Protein AF-A0A536JEU5-F1 (afdb_monomer_lite)

pLDDT: mean 90.91, std 11.57, range [41.12, 98.25]

Foldseek 3Di:
DDPPPPDDDPVRVVVVVVVVVVVVVVVVVPDDPVQQCDQDPVRAGVQLVVQLVVLVVVLVVVQVVCCVVPVDRDDPDPDPVVVSVVSSVVSPPD

Sequence (94 aa):
MSTTTPVISKVDLLRRISQGHRALRSALEALPRERFGEKLSTGWSLNENVAHLAAWEETVPKRVTAVLESGEDPKLYDDIDAFNERVARDARGT

Radius of gyration: 16.34 Å; chains: 1; bounding box: 45×30×36 Å

Secondary structure (DSSP, 8-state):
-----PPPPHHHHHHHHHHHHHHHHHHHHTS-GGGGG-B-TTSSBHHHHHHHHHHHHHHHHHHHHHHHHHS------S-HHHHHHHHHHHTTT-

Structure (mmCIF, N/CA/C/O backbone):
data_AF-A0A536JEU5-F1
#
_entry.id   AF-A0A536JEU5-F1
#
loop_
_atom_site.group_PDB
_atom_site.id
_atom_site.type_symbol
_atom_site.label_atom_id
_atom_site.label_alt_id
_atom_site.label_comp_id
_atom_site.label_asym_id
_atom_site.label_entity_id
_atom_site.label_seq_id
_atom_site.pdbx_PDB_ins_code
_atom_site.Cartn_x
_atom_site.Cartn_y
_atom_site.Cartn_z
_atom_site.occupancy
_atom_site.B_iso_or_equiv
_atom_site.auth_seq_id
_atom_site.auth_comp_id
_atom_site.auth_asym_id
_atom_site.auth_atom_id
_atom_site.pdbx_PDB_model_num
ATOM 1 N N . MET A 1 1 ? 28.357 10.206 4.104 1.00 41.12 1 MET A N 1
ATOM 2 C CA . MET A 1 1 ? 27.409 9.083 4.268 1.00 41.12 1 MET A CA 1
ATOM 3 C C . MET A 1 1 ? 27.598 8.147 3.090 1.00 41.12 1 MET A C 1
ATOM 5 O O . MET A 1 1 ? 27.617 8.636 1.970 1.00 41.12 1 MET A O 1
ATOM 9 N N . SER A 1 2 ? 27.826 6.854 3.330 1.00 43.75 2 SER A N 1
ATOM 10 C CA . SER A 1 2 ? 27.972 5.874 2.247 1.00 43.75 2 SER A CA 1
ATOM 11 C C . SER A 1 2 ? 26.608 5.603 1.610 1.00 43.75 2 SER A C 1
ATOM 13 O O . SER A 1 2 ? 25.657 5.298 2.324 1.00 43.75 2 SER A O 1
ATOM 15 N N . THR A 1 3 ? 26.511 5.719 0.288 1.00 55.69 3 THR A N 1
ATOM 16 C CA . THR A 1 3 ? 25.309 5.429 -0.515 1.00 55.69 3 THR A CA 1
ATOM 17 C C . THR A 1 3 ? 25.287 3.984 -1.014 1.00 55.69 3 THR A C 1
ATOM 19 O O . THR A 1 3 ? 24.654 3.673 -2.019 1.00 55.69 3 THR A O 1
ATOM 22 N N . THR A 1 4 ? 25.996 3.071 -0.346 1.00 60.81 4 THR A N 1
ATOM 23 C CA . THR A 1 4 ? 25.943 1.651 -0.692 1.00 60.81 4 THR A CA 1
ATOM 24 C C . THR A 1 4 ? 24.569 1.101 -0.323 1.00 60.81 4 THR A C 1
ATOM 26 O O . THR A 1 4 ? 24.323 0.755 0.831 1.00 60.81 4 THR A O 1
ATOM 29 N N . THR A 1 5 ? 23.666 1.008 -1.300 1.00 60.88 5 THR A N 1
ATOM 30 C CA . THR A 1 5 ? 22.461 0.189 -1.174 1.00 60.88 5 THR A CA 1
ATOM 31 C C . THR A 1 5 ? 22.921 -1.246 -0.920 1.00 60.88 5 THR A C 1
ATOM 33 O O . THR A 1 5 ? 23.604 -1.811 -1.778 1.00 60.88 5 THR A O 1
ATOM 36 N N . PRO A 1 6 ? 22.626 -1.849 0.245 1.00 62.56 6 PRO A N 1
ATOM 37 C CA . PRO A 1 6 ? 23.008 -3.229 0.482 1.00 62.56 6 PRO A CA 1
ATOM 38 C C . PRO A 1 6 ? 22.331 -4.097 -0.575 1.00 62.56 6 PRO A C 1
ATOM 40 O O . PRO A 1 6 ? 21.104 -4.117 -0.690 1.00 62.56 6 PRO A O 1
ATOM 43 N N . VAL A 1 7 ? 23.145 -4.793 -1.367 1.00 77.75 7 VAL A N 1
ATOM 44 C CA . VAL A 1 7 ? 22.654 -5.757 -2.348 1.00 77.75 7 VAL A CA 1
ATOM 45 C C . VAL A 1 7 ? 21.914 -6.850 -1.580 1.00 77.75 7 VAL A C 1
ATOM 47 O O . VAL A 1 7 ? 22.498 -7.551 -0.756 1.00 77.75 7 VAL A O 1
ATOM 50 N N . ILE A 1 8 ? 20.611 -6.976 -1.828 1.00 87.81 8 ILE A N 1
ATOM 51 C CA . ILE A 1 8 ? 19.782 -8.074 -1.333 1.00 87.81 8 ILE A CA 1
ATOM 52 C C . ILE A 1 8 ? 19.574 -9.075 -2.467 1.00 87.81 8 ILE A C 1
ATOM 54 O O . ILE A 1 8 ? 19.307 -8.691 -3.606 1.00 87.81 8 ILE A O 1
ATOM 58 N N . SER A 1 9 ? 19.700 -10.370 -2.176 1.00 91.62 9 SER A N 1
ATOM 59 C CA . SER A 1 9 ? 19.399 -11.397 -3.172 1.00 91.62 9 SER A CA 1
ATOM 60 C C . SER A 1 9 ? 17.907 -11.365 -3.532 1.00 91.62 9 SER A C 1
ATOM 62 O O . SER A 1 9 ? 17.062 -11.046 -2.692 1.00 91.62 9 SER A O 1
ATOM 64 N N . LYS A 1 10 ? 17.547 -11.754 -4.763 1.00 90.69 10 LYS A N 1
ATOM 65 C CA . LYS A 1 10 ? 16.134 -11.906 -5.160 1.00 90.69 10 LYS A CA 1
ATOM 66 C C . LYS A 1 10 ? 15.374 -12.817 -4.188 1.00 90.69 10 LYS A C 1
ATOM 68 O O . LYS A 1 10 ? 14.241 -12.518 -3.823 1.00 90.69 10 LYS A O 1
ATOM 73 N N . VAL A 1 11 ? 16.005 -13.909 -3.754 1.00 95.88 11 VAL A N 1
ATOM 74 C CA . VAL A 1 11 ? 15.420 -14.873 -2.809 1.00 95.88 11 VAL A CA 1
ATOM 75 C C . VAL A 1 11 ? 15.137 -14.211 -1.461 1.00 95.88 11 VAL A C 1
ATOM 77 O O . VAL A 1 11 ? 14.031 -14.339 -0.936 1.00 95.88 11 VAL A O 1
ATOM 80 N N . ASP A 1 12 ? 16.091 -13.454 -0.918 1.00 95.94 12 ASP A N 1
ATOM 81 C CA . ASP A 1 12 ? 15.906 -12.751 0.351 1.00 95.94 12 ASP A CA 1
ATOM 82 C C . ASP A 1 12 ? 14.879 -11.628 0.258 1.00 95.94 12 ASP A C 1
ATOM 84 O O . ASP A 1 12 ? 14.091 -11.453 1.189 1.00 95.94 12 ASP A O 1
ATOM 88 N N . LEU A 1 13 ? 14.849 -10.893 -0.855 1.00 93.25 13 LEU A N 1
ATOM 89 C CA . LEU A 1 13 ? 13.854 -9.852 -1.094 1.00 93.25 13 LEU A CA 1
ATOM 90 C C . LEU A 1 13 ? 12.443 -10.445 -1.110 1.00 93.25 13 LEU A C 1
ATOM 92 O O . LEU A 1 13 ? 11.582 -10.008 -0.347 1.00 93.25 13 LEU A O 1
ATOM 96 N N . LEU A 1 14 ? 12.223 -11.490 -1.913 1.00 95.44 14 LEU A N 1
ATOM 97 C CA . LEU A 1 14 ? 10.931 -12.173 -1.998 1.00 95.44 14 LEU A CA 1
ATOM 98 C C . LEU A 1 14 ? 10.514 -12.767 -0.652 1.00 95.44 14 LEU A C 1
ATOM 100 O O . LEU A 1 14 ? 9.344 -12.684 -0.271 1.00 95.44 14 LEU A O 1
ATOM 104 N N . ARG A 1 15 ? 11.467 -13.325 0.103 1.00 97.00 15 ARG A N 1
ATOM 105 C CA . ARG A 1 15 ? 11.216 -13.833 1.452 1.00 97.00 15 ARG A CA 1
ATOM 106 C C . ARG A 1 15 ? 10.760 -12.720 2.395 1.00 97.00 15 ARG A C 1
ATOM 108 O O . ARG A 1 15 ? 9.777 -12.925 3.104 1.00 97.00 15 ARG A O 1
ATOM 115 N N . ARG A 1 16 ? 11.426 -11.558 2.397 1.00 96.31 16 ARG A N 1
ATOM 116 C CA . ARG A 1 16 ? 11.053 -10.408 3.242 1.00 96.31 16 ARG A CA 1
ATOM 117 C C . ARG A 1 16 ? 9.674 -9.860 2.883 1.00 96.31 16 ARG A C 1
ATOM 119 O O . ARG A 1 16 ? 8.860 -9.698 3.787 1.00 96.31 16 ARG A O 1
ATOM 126 N N . ILE A 1 17 ? 9.389 -9.663 1.593 1.00 95.12 17 ILE A N 1
ATOM 127 C CA . ILE A 1 17 ? 8.064 -9.230 1.111 1.00 95.12 17 ILE A CA 1
ATOM 128 C C . ILE A 1 17 ? 6.990 -10.221 1.577 1.00 95.12 17 ILE A C 1
ATOM 130 O O . ILE A 1 17 ? 6.008 -9.837 2.206 1.00 95.12 17 ILE A O 1
ATOM 134 N N . SER A 1 18 ? 7.220 -11.519 1.361 1.00 97.31 18 SER A N 1
ATOM 135 C CA . SER A 1 18 ? 6.269 -12.567 1.744 1.00 97.31 18 SER A CA 1
ATOM 136 C C . SER A 1 18 ? 6.026 -12.628 3.256 1.00 97.31 18 SER A C 1
ATOM 138 O O . SER A 1 18 ? 4.904 -12.873 3.696 1.00 97.31 18 SER A O 1
ATOM 140 N 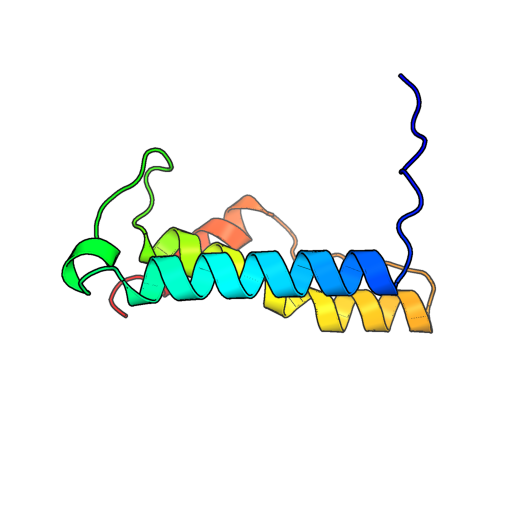N . GLN A 1 19 ? 7.075 -12.445 4.063 1.00 98.12 19 GLN A N 1
ATOM 141 C CA . GLN A 1 19 ? 6.973 -12.420 5.524 1.00 98.12 19 GLN A CA 1
ATOM 142 C C . GLN A 1 19 ? 6.207 -11.185 6.007 1.00 98.12 19 GLN A C 1
ATOM 144 O O . GLN A 1 19 ? 5.291 -11.338 6.813 1.00 98.12 19 GLN A O 1
ATOM 149 N N . GLY A 1 20 ? 6.529 -10.000 5.479 1.00 96.94 20 GLY A N 1
ATOM 150 C CA . GLY A 1 20 ? 5.843 -8.750 5.811 1.00 96.94 20 GLY A CA 1
ATOM 151 C C . GLY A 1 20 ? 4.357 -8.797 5.466 1.00 96.94 20 GLY A C 1
ATOM 152 O O . GLY A 1 20 ? 3.524 -8.549 6.332 1.00 96.94 20 GLY A O 1
ATOM 153 N N . HIS A 1 21 ? 4.018 -9.228 4.248 1.00 96.44 21 HIS A N 1
ATOM 154 C CA . HIS A 1 21 ? 2.628 -9.359 3.811 1.00 96.44 21 HIS A CA 1
ATOM 155 C C . HIS A 1 21 ? 1.829 -10.330 4.696 1.00 96.44 21 HIS A C 1
ATOM 157 O O . HIS A 1 21 ? 0.721 -10.016 5.127 1.00 96.44 21 HIS A O 1
ATOM 163 N N . ARG A 1 22 ? 2.389 -11.506 5.030 1.00 98.25 22 ARG A N 1
ATOM 164 C CA . ARG A 1 22 ? 1.712 -12.459 5.930 1.00 98.25 22 ARG A CA 1
ATOM 165 C C . ARG A 1 22 ? 1.501 -11.892 7.332 1.00 98.25 22 ARG A C 1
ATOM 167 O O . ARG A 1 22 ? 0.433 -12.106 7.897 1.00 98.25 22 ARG A O 1
ATOM 174 N N . ALA A 1 23 ? 2.499 -11.202 7.881 1.00 98.19 23 ALA A N 1
ATOM 175 C CA . ALA A 1 23 ? 2.404 -10.600 9.206 1.00 98.19 23 ALA A CA 1
ATOM 176 C C . ALA A 1 23 ? 1.338 -9.495 9.243 1.00 98.19 23 ALA A C 1
ATOM 178 O O . ALA A 1 23 ? 0.486 -9.508 10.129 1.00 98.19 23 ALA A O 1
ATOM 179 N N . LEU A 1 24 ? 1.336 -8.600 8.249 1.00 96.38 24 LEU A N 1
ATOM 180 C CA . LEU A 1 24 ? 0.326 -7.549 8.121 1.00 96.38 24 LEU A CA 1
ATOM 181 C C . LEU A 1 24 ? -1.078 -8.144 7.997 1.00 96.38 24 LEU A C 1
ATOM 183 O O . LEU A 1 24 ? -1.966 -7.780 8.763 1.00 96.38 24 LEU A O 1
ATOM 187 N N . ARG A 1 25 ? -1.272 -9.096 7.076 1.00 96.88 25 ARG A N 1
ATOM 188 C CA . ARG A 1 25 ? -2.573 -9.741 6.873 1.00 96.88 25 ARG A CA 1
ATOM 189 C C . ARG A 1 25 ? -3.075 -10.408 8.152 1.00 96.88 25 ARG A C 1
ATOM 191 O O . ARG A 1 25 ? -4.210 -10.171 8.541 1.00 96.88 25 ARG A O 1
ATOM 198 N N . SER A 1 26 ? -2.221 -11.172 8.833 1.00 98.12 26 SER A N 1
ATOM 199 C CA . SER A 1 26 ? -2.588 -11.829 10.091 1.00 98.12 26 SER A CA 1
ATOM 200 C C . SER A 1 26 ? -2.968 -10.826 11.183 1.00 98.12 26 SER A C 1
ATOM 202 O O . SER A 1 26 ? -3.889 -11.096 11.949 1.00 98.12 26 SER A O 1
ATOM 204 N N . ALA A 1 27 ? -2.280 -9.684 11.269 1.00 97.06 27 ALA A N 1
ATOM 205 C CA . ALA A 1 27 ? -2.613 -8.636 12.229 1.00 97.06 27 ALA A CA 1
ATOM 206 C C . ALA A 1 27 ? -3.967 -7.980 11.912 1.00 97.06 27 ALA A C 1
ATOM 208 O O . ALA A 1 27 ? -4.757 -7.747 12.822 1.00 97.06 27 ALA A O 1
ATOM 209 N N . LEU A 1 28 ? -4.259 -7.725 10.632 1.00 95.94 28 LEU A N 1
ATOM 210 C CA . LEU A 1 28 ? -5.535 -7.154 10.193 1.00 95.94 28 LEU A CA 1
ATOM 211 C C . LEU A 1 28 ? -6.708 -8.132 10.371 1.00 95.94 28 LEU A C 1
ATOM 213 O O . LEU A 1 28 ? -7.785 -7.713 10.781 1.00 95.94 28 LEU A O 1
ATOM 217 N N . GLU A 1 29 ? -6.507 -9.423 10.096 1.00 96.38 29 GLU A N 1
ATOM 218 C CA . GLU A 1 29 ? -7.523 -10.477 10.271 1.00 96.38 29 GLU A CA 1
ATOM 219 C C . GLU A 1 29 ? -7.884 -10.718 11.744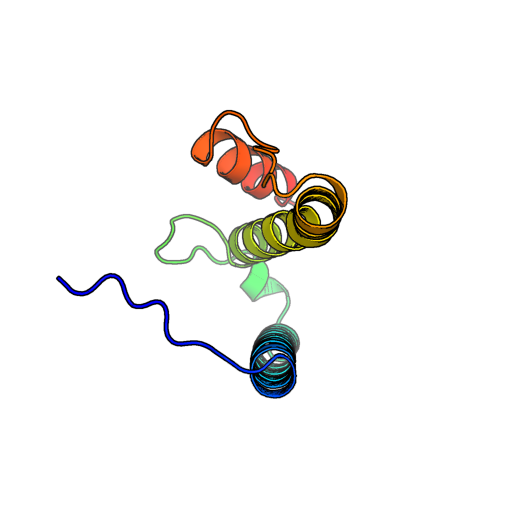 1.00 96.38 29 GLU A C 1
ATOM 221 O O . GLU A 1 29 ? -9.004 -11.124 12.044 1.00 96.38 29 GLU A O 1
ATOM 226 N N . ALA A 1 30 ? -6.958 -10.449 12.667 1.00 97.62 30 ALA A N 1
ATOM 227 C CA . ALA A 1 30 ? -7.194 -10.573 14.103 1.00 97.62 30 ALA A CA 1
ATOM 228 C C . ALA A 1 30 ? -7.996 -9.400 14.700 1.00 97.62 30 ALA A C 1
ATOM 230 O O . ALA A 1 30 ? -8.422 -9.478 15.854 1.00 97.62 30 ALA A O 1
ATOM 231 N N . LEU A 1 31 ? -8.183 -8.306 13.953 1.00 96.69 31 LEU A N 1
ATOM 232 C CA . LEU A 1 31 ? -8.887 -7.121 14.433 1.00 96.69 31 LEU A CA 1
ATOM 233 C C . LEU A 1 31 ? -10.386 -7.179 14.102 1.00 96.69 31 LEU A C 1
ATOM 235 O O . LEU A 1 31 ? -10.755 -7.472 12.962 1.00 96.69 31 LEU A O 1
ATOM 239 N N . PRO A 1 32 ? -11.265 -6.824 15.057 1.00 96.12 32 PRO A N 1
ATOM 240 C CA . PRO A 1 32 ? -12.680 -6.648 14.764 1.00 96.12 32 PRO A CA 1
ATOM 241 C C . PRO A 1 32 ? -12.890 -5.462 13.806 1.00 96.12 32 PRO A C 1
ATOM 243 O O . PRO A 1 32 ? -12.108 -4.505 13.795 1.00 96.12 32 PRO A O 1
ATOM 246 N N . ARG A 1 33 ? -13.926 -5.529 12.958 1.00 92.19 33 ARG A N 1
ATOM 247 C CA . ARG A 1 33 ? -14.122 -4.583 11.841 1.00 92.19 33 ARG A CA 1
ATOM 248 C C . ARG A 1 33 ? -14.308 -3.144 12.298 1.00 92.19 33 ARG A C 1
ATOM 250 O O . ARG A 1 33 ? -13.863 -2.228 11.619 1.00 92.19 33 ARG A O 1
ATOM 257 N N . GLU A 1 34 ? -14.863 -2.943 13.481 1.00 93.38 34 GLU A N 1
ATOM 258 C CA . GLU A 1 34 ? -15.076 -1.639 14.101 1.00 93.38 34 GLU A CA 1
ATOM 259 C C . GLU A 1 34 ? -13.750 -0.885 14.312 1.00 93.38 34 GLU A C 1
ATOM 261 O O . GLU A 1 34 ? -13.712 0.342 14.237 1.00 93.38 34 GLU A O 1
ATOM 266 N N . ARG A 1 35 ? -12.635 -1.611 14.490 1.00 94.88 35 ARG A N 1
ATOM 267 C CA . ARG A 1 35 ? -11.289 -1.032 14.654 1.00 94.88 35 ARG A CA 1
ATOM 268 C C . ARG A 1 35 ? -10.756 -0.398 13.370 1.00 94.88 35 ARG A C 1
ATOM 270 O O . ARG A 1 35 ? -9.846 0.422 13.438 1.00 94.88 35 ARG A O 1
ATOM 277 N N . PHE A 1 36 ? -11.289 -0.761 12.201 1.00 94.31 36 PHE A N 1
ATOM 278 C CA . PHE A 1 36 ? -10.798 -0.252 10.916 1.00 94.31 36 PHE A CA 1
ATOM 279 C C . PHE A 1 36 ? -11.111 1.239 10.719 1.00 94.31 36 PHE A C 1
ATOM 281 O O . PHE A 1 36 ? -10.392 1.923 9.991 1.00 94.31 36 PHE A O 1
ATOM 288 N N . GLY A 1 37 ? -12.126 1.763 11.411 1.00 94.56 37 GLY A N 1
ATOM 289 C CA . GLY A 1 37 ? -12.455 3.189 11.418 1.00 94.56 37 GLY A CA 1
ATOM 290 C C . GLY A 1 37 ? -11.637 4.030 12.407 1.00 94.56 37 GLY A C 1
ATOM 291 O O . GLY A 1 37 ? -11.713 5.258 12.360 1.00 94.56 37 GLY A O 1
ATOM 292 N N . GLU A 1 38 ? -10.856 3.416 13.302 1.00 95.50 38 GLU A N 1
ATOM 293 C CA . GLU A 1 38 ? -10.132 4.149 14.345 1.00 95.50 38 GLU A CA 1
ATOM 294 C C . GLU A 1 38 ? -9.000 4.998 13.781 1.00 95.50 38 GLU A C 1
ATOM 296 O O . GLU A 1 38 ? -8.162 4.506 13.024 1.00 95.50 38 GLU A O 1
ATOM 301 N N . LYS A 1 39 ? -8.946 6.264 14.210 1.00 96.12 39 LYS A N 1
ATOM 302 C CA . LYS A 1 39 ? -7.873 7.194 13.859 1.00 96.12 39 LYS A CA 1
ATOM 303 C C . LYS A 1 39 ? -6.565 6.806 14.542 1.00 96.12 39 LYS A C 1
ATOM 305 O O . LYS A 1 39 ? -6.503 6.655 15.759 1.00 96.12 39 LYS A O 1
ATOM 310 N N . LEU A 1 40 ? -5.516 6.688 13.737 1.00 94.69 40 LEU A N 1
ATOM 311 C CA . LEU A 1 40 ? -4.144 6.474 14.177 1.00 94.69 40 LEU A CA 1
ATOM 312 C C . LEU A 1 40 ? -3.434 7.821 14.379 1.00 94.69 40 LEU A C 1
ATOM 314 O O . LEU A 1 40 ? -3.959 8.882 14.033 1.00 94.69 40 LEU A O 1
ATOM 318 N N . SER A 1 41 ? -2.199 7.787 14.884 1.00 95.38 41 SER A N 1
ATOM 319 C CA . SER A 1 41 ? -1.348 8.981 15.030 1.00 95.38 41 SER A CA 1
ATOM 320 C C . SER A 1 41 ? -1.032 9.685 13.704 1.00 95.38 41 SER A C 1
ATOM 322 O O . SER A 1 41 ? -0.581 10.826 13.718 1.00 95.38 41 SER A O 1
ATOM 324 N N . THR A 1 42 ? -1.303 9.039 12.565 1.00 91.69 42 THR A N 1
ATOM 325 C CA . THR A 1 42 ? -1.208 9.636 11.226 1.00 91.69 42 THR A CA 1
ATOM 326 C C . THR A 1 42 ? -2.357 10.599 10.911 1.00 91.69 42 THR A C 1
ATOM 328 O O . THR A 1 42 ? -2.324 11.270 9.887 1.00 91.69 42 THR A O 1
ATOM 331 N N . GLY A 1 43 ? -3.398 10.671 11.753 1.00 94.50 43 GLY A N 1
ATOM 332 C CA . GLY A 1 43 ? -4.625 11.433 11.474 1.00 94.50 43 GLY A CA 1
ATOM 333 C C . GLY A 1 43 ? -5.595 10.716 10.521 1.00 94.50 43 GLY A C 1
ATOM 334 O O . GLY A 1 43 ? -6.734 11.157 10.322 1.00 94.50 43 GLY A O 1
ATOM 335 N N . TRP A 1 44 ? -5.183 9.576 9.969 1.00 95.62 44 TRP A N 1
ATOM 336 C CA . TRP A 1 44 ? -5.991 8.682 9.146 1.00 95.62 44 TRP A CA 1
ATOM 337 C C . TRP A 1 44 ? -6.498 7.485 9.951 1.00 95.62 44 TRP A C 1
ATOM 339 O O . TRP A 1 44 ? -5.887 7.089 10.944 1.00 95.62 44 TRP A O 1
ATOM 349 N N . SER A 1 45 ? -7.629 6.917 9.547 1.00 96.31 45 SER A N 1
ATOM 350 C CA . SER A 1 45 ? -8.151 5.669 10.093 1.00 96.31 45 SER A CA 1
ATOM 351 C C . SER A 1 45 ? -7.264 4.496 9.688 1.00 96.31 45 SER A C 1
ATOM 353 O O . SER A 1 45 ? -6.481 4.587 8.737 1.00 96.31 45 SER A O 1
ATOM 355 N N . LEU A 1 46 ? -7.392 3.361 10.371 1.00 95.50 46 LEU A N 1
ATOM 356 C CA . LEU A 1 46 ? -6.695 2.147 9.954 1.00 95.50 46 LEU A CA 1
ATOM 357 C C . LEU A 1 46 ? -7.018 1.769 8.492 1.00 95.50 46 LEU A C 1
ATOM 359 O O . LEU A 1 46 ? -6.090 1.445 7.753 1.00 95.50 46 LEU A O 1
ATOM 363 N N . ASN A 1 47 ? -8.276 1.870 8.039 1.00 95.44 47 ASN A N 1
ATOM 364 C CA . ASN A 1 47 ? -8.626 1.566 6.644 1.00 95.44 47 ASN A CA 1
ATOM 365 C C . ASN A 1 47 ? -7.978 2.545 5.641 1.00 95.44 47 ASN A C 1
ATOM 367 O O . ASN A 1 47 ? -7.469 2.098 4.618 1.00 95.44 47 ASN A O 1
ATOM 371 N N . GLU A 1 48 ? -7.889 3.837 5.972 1.00 96.44 48 GLU A N 1
ATOM 372 C CA . GLU A 1 48 ? -7.245 4.867 5.151 1.00 96.44 48 GLU A CA 1
ATOM 373 C C . GLU A 1 48 ? -5.740 4.569 5.002 1.00 96.44 48 GLU A C 1
ATOM 375 O O . GLU A 1 48 ? -5.193 4.651 3.903 1.00 96.44 48 GLU A O 1
ATOM 380 N N . ASN A 1 49 ? -5.071 4.136 6.080 1.00 95.75 49 ASN A N 1
ATOM 381 C CA . ASN A 1 49 ? -3.656 3.743 6.038 1.00 95.75 49 ASN A CA 1
ATOM 382 C C . ASN A 1 49 ? -3.429 2.460 5.216 1.00 95.75 49 ASN A C 1
ATOM 384 O O . ASN A 1 49 ? -2.465 2.378 4.454 1.00 95.75 49 ASN A O 1
ATOM 388 N N . VAL A 1 50 ? -4.304 1.457 5.353 1.00 95.44 50 VAL A N 1
ATOM 389 C CA . VAL A 1 50 ? -4.207 0.204 4.582 1.00 95.44 50 VAL A CA 1
ATOM 390 C C . VAL A 1 50 ? -4.465 0.454 3.095 1.00 95.44 50 VAL A C 1
ATOM 392 O O . VAL A 1 50 ? -3.733 -0.072 2.260 1.00 95.44 50 VAL A O 1
ATOM 395 N N . ALA A 1 51 ? -5.449 1.288 2.754 1.00 95.44 51 ALA A N 1
ATOM 396 C CA . ALA A 1 51 ? -5.723 1.668 1.372 1.00 95.44 51 ALA A CA 1
ATOM 397 C C . ALA A 1 51 ? -4.550 2.433 0.747 1.00 95.44 51 ALA A C 1
ATOM 399 O O . ALA A 1 51 ? -4.157 2.135 -0.378 1.00 95.44 51 ALA A O 1
ATOM 400 N N . HIS A 1 52 ? -3.939 3.359 1.494 1.00 95.00 52 HIS A N 1
ATOM 401 C CA . HIS A 1 52 ? -2.709 4.038 1.082 1.00 95.00 52 HIS A CA 1
ATOM 402 C C . HIS A 1 52 ? -1.590 3.041 0.742 1.00 95.00 52 HIS A C 1
ATOM 404 O O . HIS A 1 52 ? -0.988 3.143 -0.327 1.00 95.00 52 HIS A O 1
ATOM 410 N N . LEU A 1 53 ? -1.335 2.057 1.613 1.00 95.38 53 LEU A N 1
ATOM 411 C CA . LEU A 1 53 ? -0.327 1.026 1.360 1.00 95.38 53 LEU A CA 1
ATOM 412 C C . LEU A 1 53 ? -0.650 0.215 0.096 1.00 95.38 53 LEU A C 1
ATOM 414 O O . LEU A 1 53 ? 0.215 0.058 -0.764 1.00 95.38 53 LEU A O 1
ATOM 418 N N . ALA A 1 54 ? -1.892 -0.258 -0.036 1.00 95.56 54 ALA A N 1
ATOM 419 C CA . ALA A 1 54 ? -2.329 -1.044 -1.188 1.00 95.56 54 ALA A CA 1
ATOM 420 C C . ALA A 1 54 ? -2.171 -0.266 -2.506 1.00 95.56 54 ALA A C 1
ATOM 422 O O . ALA A 1 54 ? -1.635 -0.796 -3.477 1.00 95.56 54 ALA A O 1
ATOM 423 N N . ALA A 1 55 ? -2.543 1.016 -2.526 1.00 95.25 55 ALA A N 1
ATOM 424 C CA . ALA A 1 55 ? -2.395 1.851 -3.714 1.00 95.25 55 ALA A CA 1
ATOM 425 C C . ALA A 1 55 ? -0.927 2.023 -4.132 1.00 95.25 55 ALA A C 1
ATOM 427 O O . ALA A 1 55 ? -0.628 2.065 -5.325 1.00 95.25 55 ALA A O 1
ATOM 428 N N . TRP A 1 56 ? 0.009 2.085 -3.178 1.00 95.94 56 TRP A N 1
ATOM 429 C CA . TRP A 1 56 ? 1.440 2.081 -3.492 1.00 95.94 56 TRP A CA 1
ATOM 430 C C . TRP A 1 56 ? 1.901 0.746 -4.073 1.00 95.94 56 TRP A C 1
ATOM 432 O O . TRP A 1 56 ? 2.635 0.740 -5.067 1.00 95.94 56 TRP A O 1
ATOM 442 N N . GLU A 1 57 ? 1.456 -0.376 -3.507 1.00 95.19 57 GLU A N 1
ATOM 443 C CA . GLU A 1 57 ? 1.763 -1.714 -4.025 1.00 95.19 57 GLU A CA 1
ATOM 444 C C . GLU A 1 57 ? 1.265 -1.899 -5.470 1.00 95.19 57 GLU A C 1
ATOM 446 O O . GLU A 1 57 ? 1.990 -2.446 -6.303 1.00 95.19 57 GLU A O 1
ATOM 451 N N . GLU A 1 58 ? 0.096 -1.354 -5.818 1.00 94.81 58 GLU A N 1
ATOM 452 C CA . GLU A 1 58 ? -0.459 -1.390 -7.180 1.00 94.81 58 GLU A CA 1
ATOM 453 C C . GLU A 1 58 ? 0.395 -0.643 -8.220 1.00 94.81 58 GLU A C 1
ATOM 455 O O . GLU A 1 58 ? 0.333 -0.948 -9.416 1.00 94.81 58 GLU A O 1
ATOM 460 N N . THR A 1 59 ? 1.239 0.306 -7.797 1.00 95.12 59 THR A N 1
ATOM 461 C CA . THR A 1 59 ? 2.170 0.989 -8.713 1.00 95.12 59 THR A CA 1
ATOM 462 C C . THR A 1 59 ? 3.358 0.111 -9.111 1.00 95.12 59 THR A C 1
ATOM 464 O O . THR A 1 59 ? 3.931 0.300 -10.189 1.00 95.12 59 THR A O 1
ATOM 467 N N . VAL A 1 60 ? 3.736 -0.855 -8.265 1.00 94.56 60 VAL A N 1
ATOM 468 C CA . VAL A 1 60 ? 4.996 -1.601 -8.388 1.00 94.56 60 VAL A CA 1
ATOM 469 C C . VAL A 1 60 ? 5.085 -2.402 -9.688 1.00 94.56 60 VAL A C 1
ATOM 471 O O . VAL A 1 60 ? 6.113 -2.277 -10.353 1.00 94.56 60 VAL A O 1
ATOM 474 N N . PRO A 1 61 ? 4.064 -3.174 -10.122 1.00 95.06 61 PRO A N 1
ATOM 475 C CA . PRO A 1 61 ? 4.170 -3.955 -11.353 1.00 95.06 61 PRO A CA 1
ATOM 476 C C . PRO A 1 61 ? 4.501 -3.094 -12.575 1.00 95.06 61 PRO A C 1
ATOM 478 O O . PRO A 1 61 ? 5.431 -3.412 -13.309 1.00 95.06 61 PRO A O 1
ATOM 481 N N . LYS A 1 62 ? 3.806 -1.960 -12.749 1.00 95.12 62 LYS A N 1
ATOM 482 C CA . LYS A 1 62 ? 4.030 -1.045 -13.881 1.00 95.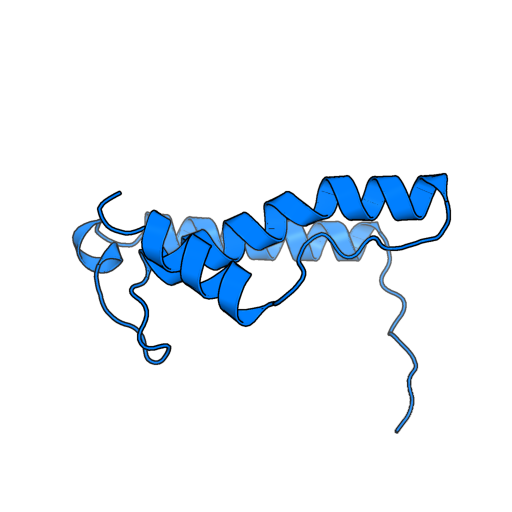12 62 LYS A CA 1
ATOM 483 C C . LYS A 1 62 ? 5.433 -0.442 -13.859 1.00 95.12 62 LYS A C 1
ATOM 485 O O . LYS A 1 62 ? 6.078 -0.368 -14.899 1.00 95.12 62 LYS A O 1
ATOM 490 N N . ARG A 1 63 ? 5.910 -0.041 -12.678 1.00 95.62 63 ARG A N 1
ATOM 491 C CA . ARG A 1 63 ? 7.255 0.525 -12.504 1.00 95.62 63 ARG A CA 1
ATOM 492 C C . ARG A 1 63 ? 8.344 -0.505 -12.779 1.00 95.62 63 ARG A C 1
ATOM 494 O O . ARG A 1 63 ? 9.277 -0.219 -13.516 1.00 95.62 63 ARG A O 1
ATOM 501 N N . VAL A 1 64 ? 8.198 -1.721 -12.249 1.00 94.69 64 VAL A N 1
ATOM 502 C CA . VAL A 1 64 ? 9.142 -2.821 -12.495 1.00 94.69 64 VAL A CA 1
ATOM 503 C C . VAL A 1 64 ? 9.183 -3.178 -13.978 1.00 94.69 64 VAL A C 1
ATOM 505 O O . VAL A 1 64 ? 10.274 -3.310 -14.521 1.00 94.69 64 VAL A O 1
ATOM 508 N N . THR A 1 65 ? 8.030 -3.299 -14.641 1.00 96.38 65 THR A N 1
ATOM 509 C CA . THR A 1 65 ? 7.972 -3.544 -16.089 1.00 96.38 65 THR A CA 1
ATOM 510 C C . THR A 1 65 ? 8.713 -2.459 -16.866 1.00 96.38 65 THR A C 1
ATOM 512 O O . THR A 1 65 ? 9.595 -2.792 -17.648 1.00 96.38 65 THR A O 1
ATOM 515 N N . ALA A 1 66 ? 8.441 -1.180 -16.594 1.00 96.56 66 ALA A N 1
ATOM 516 C CA . ALA A 1 66 ? 9.112 -0.074 -17.276 1.00 96.56 66 ALA A CA 1
ATOM 517 C C . ALA A 1 66 ? 10.637 -0.089 -17.067 1.00 96.56 66 ALA A C 1
ATOM 519 O O . ALA A 1 66 ? 11.387 -0.006 -18.034 1.00 96.56 66 ALA A O 1
ATOM 520 N N . VAL A 1 67 ? 11.109 -0.319 -15.837 1.00 96.12 67 VAL A N 1
ATOM 521 C CA . VAL A 1 67 ? 12.550 -0.438 -15.558 1.00 96.12 67 VAL A CA 1
ATOM 522 C C . VAL A 1 67 ? 13.174 -1.611 -16.319 1.00 96.12 67 VAL A C 1
ATOM 524 O O . VAL A 1 67 ? 14.293 -1.495 -16.810 1.00 96.12 67 VAL A O 1
ATOM 527 N N . LEU A 1 68 ? 12.477 -2.744 -16.429 1.00 94.94 68 LEU A N 1
ATOM 528 C CA . LEU A 1 68 ? 12.973 -3.901 -17.178 1.00 94.94 68 LEU A CA 1
ATOM 529 C C . LEU A 1 68 ? 12.991 -3.666 -18.696 1.00 94.94 68 LEU A C 1
ATOM 531 O O . LEU A 1 68 ? 13.841 -4.236 -19.376 1.00 94.94 68 LEU A O 1
ATOM 535 N N . GLU A 1 69 ? 12.070 -2.857 -19.221 1.00 97.06 69 GLU A N 1
ATOM 536 C CA . GLU A 1 69 ? 11.931 -2.578 -20.655 1.00 97.06 69 GLU A CA 1
ATOM 537 C C . GLU A 1 69 ? 12.848 -1.450 -21.142 1.00 97.06 69 GLU A C 1
ATOM 539 O O . GLU A 1 69 ? 13.462 -1.578 -22.201 1.00 97.06 69 GLU A O 1
ATOM 544 N N . SER A 1 70 ? 12.950 -0.353 -20.389 1.00 96.12 70 SER A N 1
ATOM 545 C CA . SER A 1 70 ? 13.667 0.862 -20.804 1.00 96.12 70 SER A CA 1
ATOM 546 C C . SER A 1 70 ? 14.822 1.260 -19.886 1.00 96.12 70 SER A C 1
ATOM 548 O O . SER A 1 70 ? 15.609 2.131 -20.246 1.00 96.12 70 SER A O 1
ATOM 550 N N . GLY A 1 71 ? 14.948 0.645 -18.706 1.00 95.25 71 GLY A N 1
ATOM 551 C CA . GLY A 1 71 ? 15.889 1.079 -17.669 1.00 95.25 71 GLY A CA 1
ATOM 552 C C . GLY A 1 71 ? 15.416 2.292 -16.862 1.00 95.25 71 GLY A C 1
ATOM 553 O O . GLY A 1 71 ? 16.138 2.734 -15.969 1.00 95.25 71 GLY A O 1
ATOM 554 N N . GLU A 1 72 ? 14.219 2.819 -17.136 1.00 95.12 72 GLU A N 1
ATOM 555 C CA . GLU A 1 72 ? 13.679 4.012 -16.480 1.00 95.12 72 GLU A CA 1
ATOM 556 C C . GLU A 1 72 ? 12.536 3.668 -15.519 1.00 95.12 72 GLU A C 1
ATOM 558 O O . GLU A 1 72 ? 11.641 2.886 -15.834 1.00 95.12 72 GLU A O 1
ATOM 563 N N . ASP A 1 73 ? 12.552 4.287 -14.337 1.00 93.19 73 ASP A N 1
ATOM 564 C CA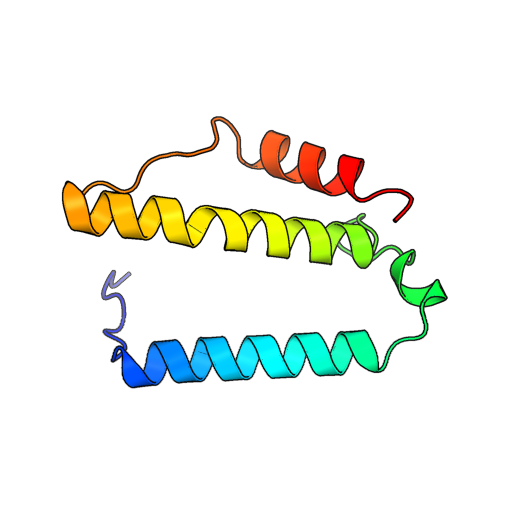 . ASP A 1 73 ? 11.467 4.195 -13.359 1.00 93.19 73 ASP A CA 1
ATOM 565 C C . ASP A 1 73 ? 10.464 5.340 -13.582 1.00 93.19 73 ASP A C 1
ATOM 567 O O . ASP A 1 73 ? 10.799 6.506 -13.337 1.00 93.19 73 ASP A O 1
ATOM 571 N N . PRO A 1 74 ? 9.243 5.054 -14.065 1.00 92.56 74 PRO A N 1
ATOM 572 C CA . PRO A 1 74 ? 8.293 6.088 -14.423 1.00 92.56 74 PRO A CA 1
ATOM 573 C C . PRO A 1 74 ? 7.681 6.725 -13.177 1.00 92.56 74 PRO A C 1
ATOM 575 O O . PRO A 1 74 ? 7.218 6.055 -12.248 1.00 92.56 74 PRO A O 1
ATOM 578 N N . LYS A 1 75 ? 7.568 8.052 -13.204 1.00 88.81 75 LYS A N 1
ATOM 579 C CA . LYS A 1 75 ? 6.800 8.790 -12.205 1.00 88.81 75 LYS A CA 1
ATOM 580 C C . LYS A 1 75 ? 5.303 8.648 -12.518 1.00 88.81 75 LYS A C 1
ATOM 582 O O . LYS A 1 75 ? 4.783 9.321 -13.399 1.00 88.81 75 LYS A O 1
ATOM 587 N N . LEU A 1 76 ? 4.609 7.751 -11.812 1.00 87.81 76 LEU A N 1
ATOM 588 C CA . LEU A 1 76 ? 3.173 7.467 -12.019 1.00 87.81 76 LEU A CA 1
ATOM 589 C C . LEU A 1 76 ? 2.226 8.423 -11.263 1.00 87.81 76 LEU A C 1
ATOM 591 O O . LEU A 1 76 ? 1.019 8.192 -11.206 1.00 87.81 76 LEU A O 1
ATOM 595 N N . TYR A 1 77 ? 2.772 9.463 -10.640 1.00 85.94 77 TYR A N 1
ATOM 596 C CA . TYR A 1 77 ? 2.065 10.437 -9.814 1.00 85.94 77 TYR A CA 1
ATOM 597 C C . TYR A 1 77 ? 2.780 11.786 -9.910 1.00 85.94 77 TYR A C 1
ATOM 599 O O . TYR A 1 77 ? 4.006 11.847 -9.843 1.00 85.94 77 TYR A O 1
ATOM 607 N N . ASP A 1 78 ? 2.036 12.879 -10.035 1.00 83.75 78 ASP A N 1
ATOM 608 C CA . ASP A 1 78 ? 2.644 14.213 -10.098 1.00 83.75 78 ASP A CA 1
ATOM 609 C C . ASP A 1 78 ? 3.057 14.705 -8.711 1.00 83.75 78 ASP A C 1
ATOM 611 O O . ASP A 1 78 ? 4.164 15.221 -8.530 1.00 83.75 78 ASP A O 1
ATOM 615 N N . ASP A 1 79 ? 2.200 14.445 -7.729 1.00 94.00 79 ASP A N 1
ATOM 616 C CA . ASP A 1 79 ? 2.348 14.869 -6.347 1.00 94.00 79 ASP A CA 1
ATOM 617 C C . ASP A 1 79 ? 2.000 13.710 -5.398 1.00 94.00 79 ASP A C 1
ATOM 619 O O . ASP A 1 79 ? 0.973 13.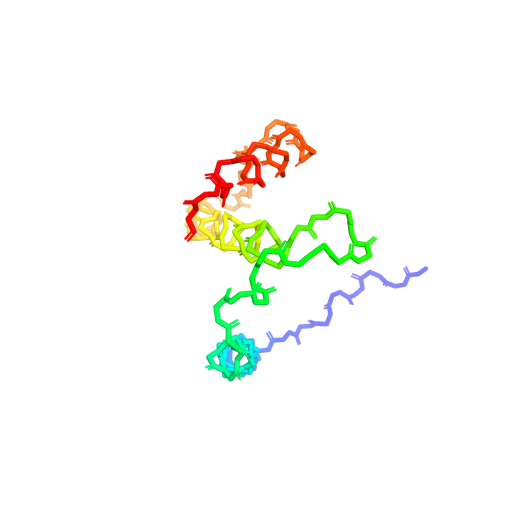039 -5.557 1.00 94.00 79 ASP A O 1
ATOM 623 N N . ILE A 1 80 ? 2.906 13.433 -4.456 1.00 92.56 80 ILE A N 1
ATOM 624 C CA . ILE A 1 80 ? 2.787 12.314 -3.510 1.00 92.56 80 ILE A CA 1
ATOM 625 C C . ILE A 1 80 ? 1.650 12.568 -2.525 1.00 92.56 80 ILE A C 1
ATOM 627 O O . ILE A 1 80 ? 0.896 11.644 -2.221 1.00 92.56 80 ILE A O 1
ATOM 631 N N . ASP A 1 81 ? 1.506 13.803 -2.054 1.00 93.62 81 ASP A N 1
ATOM 632 C CA . ASP A 1 81 ? 0.506 14.156 -1.054 1.00 93.62 81 ASP A CA 1
ATOM 633 C C . ASP A 1 81 ? -0.890 14.120 -1.675 1.00 93.62 81 ASP A C 1
ATOM 635 O O . ASP A 1 81 ? -1.783 13.476 -1.135 1.00 93.62 81 ASP A O 1
ATOM 639 N N . ALA A 1 82 ? -1.065 14.645 -2.887 1.00 94.19 82 ALA A N 1
ATOM 640 C CA . ALA A 1 82 ? -2.321 14.557 -3.626 1.00 94.19 82 ALA A CA 1
ATOM 641 C C . ALA A 1 82 ? -2.700 13.106 -3.980 1.00 94.19 82 ALA A C 1
ATOM 643 O O . ALA A 1 82 ? -3.883 12.749 -3.976 1.00 94.19 82 ALA A O 1
ATOM 644 N N . PHE A 1 83 ? -1.718 12.251 -4.295 1.00 94.69 83 PHE A N 1
ATOM 645 C CA . PHE A 1 83 ? -1.947 10.814 -4.477 1.00 94.69 83 PHE A CA 1
ATOM 646 C C . PHE A 1 83 ? -2.454 10.177 -3.178 1.00 94.69 83 PHE A C 1
ATOM 648 O O . PHE A 1 83 ? -3.499 9.525 -3.171 1.00 94.69 83 PHE A O 1
ATOM 655 N N . ASN A 1 84 ? -1.737 10.420 -2.085 1.00 93.81 84 ASN A N 1
ATOM 656 C CA . ASN A 1 84 ? -2.032 9.911 -0.755 1.00 93.81 84 ASN A CA 1
ATOM 657 C C . ASN A 1 84 ? -3.416 10.355 -0.253 1.00 93.81 84 ASN A C 1
ATOM 659 O O . ASN A 1 84 ? -4.214 9.525 0.180 1.00 93.81 84 ASN A O 1
ATOM 663 N N . GLU A 1 85 ? -3.725 11.646 -0.358 1.00 93.44 85 GLU A N 1
ATOM 664 C CA . GLU A 1 85 ? -5.000 12.237 0.048 1.00 93.44 85 GLU A CA 1
ATOM 665 C C . GLU A 1 85 ? -6.174 11.686 -0.757 1.00 93.44 85 GLU A C 1
ATOM 667 O O . GLU A 1 85 ? -7.224 11.388 -0.182 1.00 93.44 85 GLU A O 1
ATOM 672 N N . ARG A 1 86 ? -6.009 11.520 -2.078 1.00 94.12 86 ARG A N 1
ATOM 673 C CA . ARG A 1 86 ? -7.038 10.913 -2.932 1.00 94.12 86 ARG A CA 1
ATOM 674 C C . ARG A 1 86 ? -7.348 9.494 -2.471 1.00 94.12 86 ARG A C 1
ATOM 676 O O . ARG A 1 86 ? -8.509 9.189 -2.230 1.00 94.12 86 ARG A O 1
ATOM 683 N N . VAL A 1 87 ? -6.323 8.658 -2.312 1.00 94.19 87 VAL A N 1
ATOM 684 C CA . VAL A 1 87 ? -6.499 7.257 -1.904 1.00 94.19 87 VAL A CA 1
ATOM 685 C C . VAL A 1 87 ? -7.145 7.160 -0.522 1.00 94.19 87 VAL A C 1
ATOM 687 O O . VAL A 1 87 ? -8.100 6.408 -0.346 1.00 94.19 87 VAL A O 1
ATOM 690 N N . ALA A 1 88 ? -6.671 7.947 0.448 1.00 92.38 88 ALA A N 1
ATOM 691 C CA . ALA A 1 88 ? -7.251 7.966 1.788 1.00 92.38 88 ALA A CA 1
ATOM 692 C C . ALA A 1 88 ? -8.724 8.406 1.754 1.00 92.38 88 ALA A C 1
ATOM 694 O O . ALA A 1 88 ? -9.581 7.776 2.367 1.00 92.38 88 ALA A O 1
ATOM 695 N N . ARG A 1 89 ? -9.058 9.455 0.995 1.00 91.44 89 ARG A N 1
ATOM 696 C CA . ARG A 1 89 ? -10.447 9.906 0.845 1.00 91.44 89 ARG A CA 1
ATOM 697 C C . ARG A 1 89 ? -11.338 8.826 0.229 1.00 91.44 89 ARG A C 1
ATOM 699 O O . ARG A 1 89 ? -12.445 8.627 0.723 1.00 91.44 89 ARG A O 1
ATOM 706 N N . ASP A 1 90 ? -10.870 8.153 -0.817 1.00 91.88 90 ASP A N 1
ATOM 707 C CA . ASP A 1 90 ? -11.652 7.159 -1.559 1.00 91.88 90 ASP A CA 1
ATOM 708 C C . ASP A 1 90 ? -11.873 5.866 -0.739 1.00 91.88 90 ASP A C 1
ATOM 710 O O . ASP A 1 90 ? -12.833 5.138 -0.975 1.00 91.88 90 ASP A O 1
ATOM 714 N N . ALA A 1 91 ? -11.042 5.620 0.281 1.00 88.25 91 ALA A N 1
ATOM 715 C CA . ALA A 1 91 ? -11.189 4.517 1.234 1.00 88.25 91 ALA A CA 1
ATOM 716 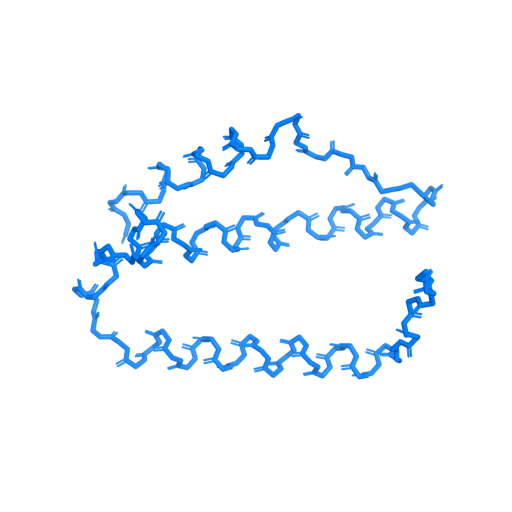C C . ALA A 1 91 ? -12.241 4.766 2.335 1.00 88.25 91 ALA A C 1
ATOM 718 O O . ALA A 1 91 ? -12.505 3.897 3.168 1.00 88.25 91 ALA A O 1
ATOM 719 N N . ARG A 1 92 ? -12.843 5.958 2.409 1.00 80.31 92 ARG A N 1
ATOM 720 C CA . ARG A 1 92 ? -13.862 6.257 3.425 1.00 80.31 92 ARG A CA 1
ATOM 721 C C . ARG A 1 92 ? -15.175 5.550 3.091 1.00 80.31 92 ARG A C 1
ATOM 723 O O . ARG A 1 92 ? -15.765 5.804 2.048 1.00 80.31 92 ARG A O 1
ATOM 730 N N . GLY A 1 93 ? -15.685 4.739 4.019 1.00 62.69 93 GLY A N 1
ATOM 731 C CA . GLY A 1 93 ? -17.000 4.091 3.892 1.00 62.69 93 GLY A CA 1
ATOM 732 C C . GLY A 1 93 ? -16.989 2.677 3.299 1.00 62.69 93 GLY A C 1
ATOM 733 O O . GLY A 1 93 ? -18.064 2.113 3.106 1.00 62.69 93 GLY A O 1
ATOM 734 N N . THR A 1 94 ? -15.807 2.109 3.050 1.00 56.03 94 THR A N 1
ATOM 735 C CA . THR A 1 94 ? -15.576 0.668 2.831 1.00 56.03 94 THR A CA 1
ATOM 736 C C . THR A 1 94 ? -15.122 -0.008 4.117 1.00 56.03 94 THR A C 1
ATOM 738 O O . THR A 1 94 ? -15.629 -1.109 4.414 1.00 56.03 94 THR A O 1
#